Protein AF-A0A444U978-F1 (afdb_monomer)

Foldseek 3Di:
DDDDPDPDDDDPPPPPDPCVPPVVCVPVVPPPDDDDPDDPPDPDPDPPPPDDPDDPCVPPDPVVPDVPCDLVNVLVVLVVVLVVLVVCVVVVHDRDPPVNVVSVVVSVVSVVVVVVVVVVVPD

InterPro domains:
  IPR040027 Uncharacterized protein C11orf91-like [PF17669] (41-116)
  IPR040027 Uncharacterized protein C11orf91-like [PTHR36288] (7-117)

Solvent-accessible surface area (backbone atoms only — not comparable to full-atom values): 8251 Å² total; per-residue (Å²): 136,83,77,78,87,62,88,80,76,86,55,101,77,58,85,86,60,95,60,90,48,60,67,51,57,75,74,57,80,72,79,88,67,79,97,62,95,68,74,86,70,64,99,60,69,92,80,65,72,90,70,76,87,71,74,74,64,90,78,50,70,58,95,85,58,68,80,73,82,42,76,66,52,54,42,50,52,42,52,51,56,50,50,54,46,55,46,24,50,74,74,71,41,89,59,58,66,69,61,47,53,53,48,50,52,54,35,54,51,53,55,49,52,58,50,51,55,56,53,72,72,58,129

Structure (mmCIF, N/CA/C/O backbone):
data_AF-A0A444U978-F1
#
_entry.id   AF-A0A444U978-F1
#
loop_
_atom_site.group_PDB
_atom_site.id
_atom_site.type_symbol
_atom_site.label_atom_id
_atom_site.label_alt_id
_atom_site.label_comp_id
_atom_site.label_asym_id
_atom_site.label_entity_id
_atom_site.label_seq_id
_atom_site.pdbx_PDB_ins_code
_atom_site.Cartn_x
_atom_site.Cartn_y
_atom_site.Cartn_z
_atom_site.occupancy
_atom_site.B_iso_or_equiv
_atom_site.auth_seq_id
_atom_site.auth_comp_id
_atom_site.auth_asym_id
_atom_site.auth_atom_id
_atom_site.pdbx_PDB_model_num
ATOM 1 N N . MET A 1 1 ? -12.830 -59.963 -23.564 1.00 37.84 1 MET A N 1
ATOM 2 C CA . MET A 1 1 ? -13.022 -58.969 -22.486 1.00 37.84 1 MET A CA 1
ATOM 3 C C . MET A 1 1 ? -12.762 -57.597 -23.083 1.00 37.84 1 MET A C 1
ATOM 5 O O . MET A 1 1 ? -11.629 -57.147 -23.109 1.00 37.84 1 MET A O 1
ATOM 9 N N . THR A 1 2 ? -13.780 -56.990 -23.687 1.00 43.56 2 THR A N 1
ATOM 10 C CA . THR A 1 2 ? -13.671 -55.669 -24.318 1.00 43.56 2 THR A CA 1
ATOM 11 C C . THR A 1 2 ? -13.877 -54.621 -23.231 1.00 43.56 2 THR A C 1
ATOM 13 O O . THR A 1 2 ? -14.995 -54.448 -22.738 1.00 43.56 2 THR A O 1
ATOM 16 N N . SER A 1 3 ? -12.779 -54.008 -22.782 1.00 47.69 3 SER A N 1
ATOM 17 C CA . SER A 1 3 ? -12.832 -52.896 -21.835 1.00 47.69 3 SER A CA 1
ATOM 18 C C . SER A 1 3 ? -13.649 -51.777 -22.468 1.00 47.69 3 SER A C 1
ATOM 20 O O . SER A 1 3 ? -13.450 -51.443 -23.631 1.00 47.69 3 SER A O 1
ATOM 22 N N . LYS A 1 4 ? -14.635 -51.272 -2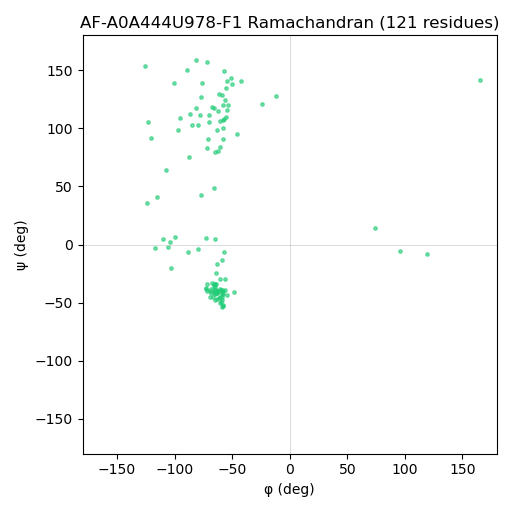1.732 1.00 48.59 4 LYS A N 1
ATOM 23 C CA . LYS A 1 4 ? -15.507 -50.194 -22.189 1.00 48.59 4 LYS A CA 1
ATOM 24 C C . LYS A 1 4 ? -14.635 -48.963 -22.431 1.00 48.59 4 LYS A C 1
ATOM 26 O O . LYS A 1 4 ? -14.104 -48.432 -21.456 1.00 48.59 4 LYS A O 1
ATOM 31 N N . ASP A 1 5 ? -14.541 -48.521 -23.683 1.00 60.28 5 ASP A N 1
ATOM 32 C CA . ASP A 1 5 ? -14.066 -47.189 -24.061 1.00 60.28 5 ASP A CA 1
ATOM 33 C C . ASP A 1 5 ? -15.002 -46.160 -23.425 1.00 60.28 5 ASP A C 1
ATOM 35 O O . ASP A 1 5 ? -16.002 -45.727 -23.999 1.00 60.28 5 ASP A O 1
ATOM 39 N N . ARG A 1 6 ? -14.741 -45.833 -22.160 1.00 55.00 6 ARG A N 1
ATOM 40 C CA . ARG A 1 6 ? -15.298 -44.626 -21.568 1.00 55.00 6 ARG A CA 1
ATOM 41 C C . ARG A 1 6 ? -14.475 -43.470 -22.119 1.00 55.00 6 ARG A C 1
ATOM 43 O O . ARG A 1 6 ? -13.254 -43.612 -22.184 1.00 55.00 6 ARG A O 1
ATOM 50 N N . PRO A 1 7 ? -15.101 -42.342 -22.482 1.00 62.06 7 PRO A N 1
ATOM 51 C CA . PRO A 1 7 ? -14.351 -41.145 -22.816 1.00 62.06 7 PRO A CA 1
ATOM 52 C C . PRO A 1 7 ? -13.496 -40.779 -21.599 1.00 62.06 7 PRO A C 1
ATOM 54 O O . PRO A 1 7 ? -14.016 -40.409 -20.546 1.00 62.06 7 PRO A O 1
ATOM 57 N N . TYR A 1 8 ? -12.190 -41.002 -21.722 1.00 70.56 8 TYR A N 1
ATOM 58 C CA . TYR A 1 8 ? -11.205 -40.627 -20.723 1.00 70.56 8 TYR A CA 1
ATOM 59 C C . TYR A 1 8 ? -11.156 -39.103 -20.693 1.00 70.56 8 TYR A C 1
ATOM 61 O O . TYR A 1 8 ? -10.894 -38.482 -21.722 1.00 70.56 8 TYR A O 1
ATOM 69 N N . PHE A 1 9 ? -11.486 -38.502 -19.552 1.00 64.44 9 PHE A N 1
ATOM 70 C CA . PHE A 1 9 ? -11.413 -37.057 -19.384 1.00 64.44 9 PHE A CA 1
ATOM 71 C C . PHE A 1 9 ? -9.987 -36.713 -18.937 1.00 64.44 9 PHE A C 1
ATOM 73 O O . PHE A 1 9 ? -9.621 -37.117 -17.831 1.00 64.44 9 PHE A O 1
ATOM 80 N N . PRO A 1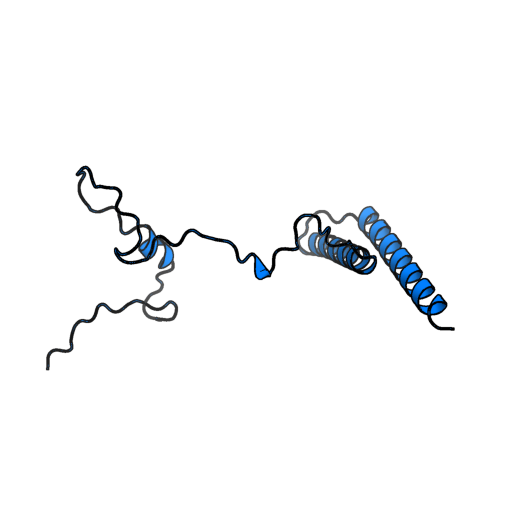 10 ? -9.174 -36.033 -19.766 1.00 62.38 10 PRO A N 1
ATOM 81 C CA . PRO A 1 10 ? -7.780 -35.763 -19.433 1.00 62.38 10 PRO A CA 1
ATOM 82 C C . PRO A 1 10 ? -7.677 -34.918 -18.161 1.00 62.38 10 PRO A C 1
ATOM 84 O O . PRO A 1 10 ? -8.339 -33.882 -18.040 1.00 62.38 10 PRO A O 1
ATOM 87 N N . SER A 1 11 ? -6.864 -35.360 -17.206 1.00 63.56 11 SER A N 1
ATOM 88 C CA . SER A 1 11 ? -6.547 -34.599 -16.000 1.00 63.56 11 SER A CA 1
ATOM 89 C C . SER A 1 11 ? -5.328 -33.704 -16.240 1.00 63.56 11 SER A C 1
ATOM 91 O O . SER A 1 11 ? -4.425 -34.051 -16.998 1.00 63.56 11 SER A O 1
ATOM 93 N N . LEU 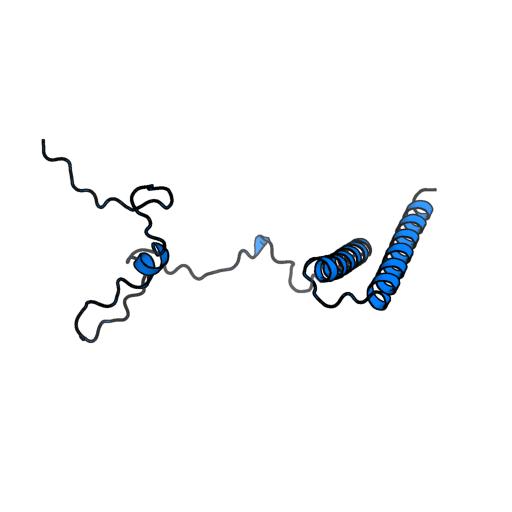A 1 12 ? -5.260 -32.563 -15.545 1.00 59.34 12 LEU A N 1
ATOM 94 C CA . LEU A 1 12 ? -4.102 -31.649 -15.569 1.00 59.34 12 LEU A CA 1
ATOM 95 C C . LEU A 1 12 ? -2.782 -32.301 -15.118 1.00 59.34 12 LEU A C 1
ATOM 97 O O . LEU A 1 12 ? -1.722 -31.707 -15.288 1.00 59.34 12 LEU A O 1
ATOM 101 N N . TYR A 1 13 ? -2.851 -33.488 -14.517 1.00 62.44 13 TYR A N 1
ATOM 102 C CA . TYR A 1 13 ? -1.708 -34.229 -13.991 1.00 62.44 13 TYR A CA 1
ATOM 103 C C . TYR A 1 13 ? -1.390 -35.482 -14.809 1.00 62.44 13 TYR A C 1
ATOM 105 O O . TYR A 1 13 ? -0.508 -36.252 -14.423 1.00 62.44 13 TYR A O 1
ATOM 113 N N . ASP A 1 14 ? -2.097 -35.704 -15.918 1.00 70.31 14 ASP A N 1
ATOM 114 C CA . ASP A 1 14 ? -1.798 -36.809 -16.815 1.00 70.31 14 ASP A CA 1
ATOM 115 C C . ASP A 1 14 ? -0.478 -36.504 -17.520 1.00 70.31 14 ASP A C 1
ATOM 117 O O . ASP A 1 14 ? -0.385 -35.641 -18.387 1.00 70.31 14 ASP A O 1
ATOM 121 N N . ASN A 1 15 ? 0.573 -37.198 -17.090 1.00 58.72 15 ASN A N 1
ATOM 122 C CA . ASN A 1 15 ? 1.965 -36.917 -17.447 1.00 58.72 15 ASN A CA 1
ATOM 123 C C . ASN A 1 15 ? 2.341 -37.283 -18.895 1.00 58.72 15 ASN A C 1
ATOM 125 O O . ASN A 1 15 ? 3.505 -37.172 -19.277 1.00 58.72 15 ASN A O 1
ATOM 129 N N . ASP A 1 16 ? 1.376 -37.701 -19.710 1.00 58.97 16 ASP A N 1
ATOM 130 C CA . ASP A 1 16 ? 1.610 -38.221 -21.052 1.00 58.97 16 ASP A CA 1
ATOM 131 C C . ASP A 1 16 ? 1.169 -37.216 -22.110 1.00 58.97 16 ASP A C 1
ATOM 133 O O . ASP A 1 16 ? 0.235 -37.448 -22.872 1.00 58.97 16 ASP A O 1
ATOM 137 N N . THR A 1 17 ? 1.834 -36.064 -22.127 1.00 56.50 17 THR A N 1
ATOM 138 C CA . THR A 1 17 ? 2.327 -35.335 -23.310 1.00 56.50 17 THR A CA 1
ATOM 139 C C . THR A 1 17 ? 2.681 -33.915 -22.883 1.00 56.50 17 THR A C 1
ATOM 141 O O . THR A 1 17 ? 1.986 -33.298 -22.086 1.00 56.50 17 THR A O 1
ATOM 144 N N . ASN A 1 18 ? 3.769 -33.378 -23.439 1.00 57.50 18 ASN A N 1
ATOM 145 C CA . ASN A 1 18 ? 4.152 -31.961 -23.373 1.00 57.50 18 ASN A CA 1
ATOM 146 C C . ASN A 1 18 ? 3.137 -31.068 -24.118 1.00 57.50 18 ASN A C 1
ATOM 148 O O . ASN A 1 18 ? 3.499 -30.268 -24.980 1.00 57.50 18 ASN A O 1
ATOM 152 N N . ASP A 1 19 ? 1.854 -31.253 -23.845 1.00 61.19 19 ASP A N 1
ATOM 153 C CA . ASP A 1 19 ? 0.747 -30.557 -24.463 1.00 61.19 19 ASP A CA 1
ATOM 154 C C . ASP A 1 19 ? 0.507 -29.279 -23.668 1.00 61.19 19 ASP A C 1
ATOM 156 O O . ASP A 1 19 ? -0.396 -29.164 -22.847 1.00 61.19 19 ASP A O 1
ATOM 160 N N . VAL A 1 20 ? 1.391 -28.309 -23.888 1.00 58.91 20 VAL A N 1
ATOM 161 C CA . VAL A 1 20 ? 1.366 -26.971 -23.272 1.00 58.91 20 VAL A CA 1
ATOM 162 C C . VAL A 1 20 ? 0.064 -26.194 -23.523 1.00 58.91 20 VAL A C 1
ATOM 164 O O . VAL A 1 20 ? -0.147 -25.156 -22.905 1.00 58.91 20 VAL A O 1
ATOM 167 N N . ASP A 1 21 ? -0.832 -26.717 -24.360 1.00 64.06 21 ASP A N 1
ATOM 168 C CA . ASP A 1 21 ? -2.053 -26.060 -24.813 1.00 64.06 21 ASP A CA 1
ATOM 169 C C . ASP A 1 21 ? -3.330 -26.873 -24.526 1.00 64.06 21 ASP A C 1
ATOM 171 O O . ASP A 1 21 ? -4.312 -26.807 -25.272 1.00 64.06 21 ASP A O 1
ATOM 175 N N . VAL A 1 22 ? -3.377 -27.589 -23.392 1.00 64.69 22 VAL A N 1
ATOM 176 C CA . VAL A 1 22 ? -4.634 -28.171 -22.860 1.00 64.69 22 VAL A CA 1
ATOM 177 C C . VAL A 1 22 ? -5.755 -27.123 -22.847 1.00 64.69 22 VAL A C 1
ATOM 179 O O . VAL A 1 22 ? -6.888 -27.400 -23.246 1.00 64.69 22 VAL A O 1
ATOM 182 N N . TRP A 1 23 ? -5.426 -25.886 -22.466 1.00 61.09 23 TRP A N 1
ATOM 183 C CA . TRP A 1 23 ? -6.367 -24.769 -22.475 1.00 61.09 23 TRP A CA 1
ATOM 184 C C . TRP A 1 23 ? -6.849 -24.418 -23.882 1.00 61.09 23 TRP A C 1
ATOM 186 O O . TRP A 1 23 ? -8.045 -24.207 -24.073 1.00 61.09 23 TRP A O 1
ATOM 196 N N . ALA A 1 24 ? -5.975 -24.421 -24.890 1.00 63.25 24 ALA A N 1
ATOM 197 C CA . ALA A 1 24 ? -6.403 -24.160 -26.259 1.00 63.25 24 ALA A CA 1
ATOM 198 C C . ALA A 1 24 ? -7.380 -25.242 -26.750 1.00 63.25 24 ALA A C 1
ATOM 200 O O . ALA A 1 24 ? -8.401 -24.939 -27.362 1.00 63.25 24 ALA A O 1
ATOM 201 N N . LYS A 1 25 ? -7.140 -26.514 -26.426 1.00 61.38 25 LYS A N 1
ATOM 202 C CA . LYS A 1 25 ? -8.021 -27.612 -26.862 1.00 61.38 25 LYS A CA 1
ATOM 203 C C . LYS A 1 25 ? -9.422 -27.539 -26.253 1.00 61.38 25 LYS A C 1
ATOM 205 O O . LYS A 1 25 ? -10.389 -27.845 -26.948 1.00 61.38 25 LYS A O 1
ATOM 210 N N . LEU A 1 26 ? -9.542 -27.097 -25.001 1.00 63.31 26 LEU A N 1
ATOM 211 C CA . LEU A 1 26 ? -10.839 -26.934 -24.333 1.00 63.31 26 LEU A CA 1
ATOM 212 C C . LEU A 1 26 ? -11.691 -25.814 -24.947 1.00 63.31 26 LEU A C 1
ATOM 214 O O . LEU A 1 26 ? -12.912 -25.942 -24.991 1.00 63.31 26 LEU A O 1
ATOM 218 N N . PHE A 1 27 ? -11.067 -24.743 -25.445 1.00 59.62 27 PHE A N 1
ATOM 219 C CA . PHE A 1 27 ? -11.790 -23.565 -25.939 1.00 59.62 27 PHE A CA 1
ATOM 220 C C . PHE A 1 27 ? -11.875 -23.459 -27.472 1.00 59.62 27 PHE A C 1
ATOM 222 O O . PHE A 1 27 ? -12.762 -22.774 -27.972 1.00 59.62 27 PHE A O 1
ATOM 229 N N . PHE A 1 28 ? -11.007 -24.137 -28.234 1.00 52.47 28 PHE A N 1
ATOM 230 C CA . PHE A 1 28 ? -10.943 -24.008 -29.702 1.00 52.47 28 PHE A CA 1
ATOM 231 C C . PHE A 1 28 ? -11.523 -25.194 -30.492 1.00 52.47 28 PHE A C 1
ATOM 233 O O . PHE A 1 28 ? -11.598 -25.126 -31.721 1.00 52.47 28 PHE A O 1
ATOM 240 N N . CYS A 1 29 ? -12.002 -26.260 -29.839 1.00 47.56 29 CYS A N 1
ATOM 241 C CA . CYS A 1 29 ? -12.624 -27.415 -30.509 1.00 47.56 29 CYS A CA 1
ATOM 242 C C . CYS A 1 29 ? -14.072 -27.141 -30.985 1.00 47.56 29 CYS A C 1
ATOM 244 O O . CYS A 1 29 ? -14.970 -27.965 -30.822 1.00 47.56 29 CYS A O 1
ATOM 246 N N . GLN A 1 30 ? -14.316 -25.962 -31.562 1.00 51.50 30 GLN A N 1
ATOM 247 C CA . GLN A 1 30 ? -15.615 -25.556 -32.113 1.00 51.50 30 GLN A CA 1
ATOM 248 C C . GLN A 1 30 ? -15.568 -25.304 -33.633 1.00 51.50 30 GLN A C 1
ATOM 250 O O . GLN A 1 30 ? -16.599 -25.059 -34.251 1.00 51.50 30 GLN A O 1
ATOM 255 N N . SER A 1 31 ? -14.392 -25.405 -34.264 1.00 44.28 31 SER A N 1
ATOM 256 C CA . SER A 1 31 ? -14.170 -24.854 -35.612 1.00 44.28 31 SER A CA 1
ATOM 257 C C . SER A 1 31 ? -14.242 -25.843 -36.784 1.00 44.28 31 SER A C 1
ATOM 259 O O . SER A 1 31 ? -13.963 -25.439 -37.910 1.00 44.28 31 SER A O 1
ATOM 261 N N . SER A 1 32 ? -14.625 -27.111 -36.596 1.00 48.16 32 SER A N 1
ATOM 262 C CA . SER A 1 32 ? -14.744 -28.066 -37.717 1.00 48.16 32 SER A CA 1
ATOM 263 C C . SER A 1 32 ? -16.167 -28.562 -37.972 1.00 48.16 32 SER A C 1
ATOM 265 O O . SER A 1 32 ? -16.370 -29.737 -38.274 1.00 48.16 32 SER A O 1
ATOM 267 N N . TYR A 1 33 ? -17.154 -27.669 -37.892 1.00 44.88 33 TYR A N 1
ATOM 268 C CA . TYR A 1 33 ? -18.492 -27.928 -38.423 1.00 44.88 33 TYR A CA 1
ATOM 269 C C . TYR A 1 33 ? -18.844 -26.840 -39.434 1.00 44.88 33 TYR A C 1
ATOM 271 O O . TYR A 1 33 ? -19.091 -25.687 -39.095 1.00 44.88 33 TYR A O 1
ATOM 279 N N . THR A 1 34 ? -18.781 -27.250 -40.697 1.00 41.09 34 THR A N 1
ATOM 280 C CA . THR A 1 34 ? -19.440 -26.697 -41.878 1.00 41.09 34 THR A CA 1
ATOM 281 C C . THR A 1 34 ? -20.525 -25.666 -41.578 1.00 41.09 34 THR A C 1
ATOM 283 O O . THR A 1 34 ? -21.477 -25.948 -40.854 1.00 41.09 34 THR A O 1
ATOM 286 N N . SER A 1 35 ? -20.404 -24.505 -42.222 1.00 48.53 35 SER A N 1
ATOM 287 C CA . SER A 1 35 ? -21.378 -23.417 -42.263 1.00 48.53 35 SER A CA 1
ATOM 288 C C . SER A 1 35 ? -22.805 -23.920 -42.522 1.00 48.53 35 SER A C 1
ATOM 290 O O . SER A 1 35 ? -23.234 -24.095 -43.660 1.00 48.53 35 SER A O 1
ATOM 292 N N . GLN A 1 36 ? -23.552 -24.130 -41.447 1.00 49.50 36 GLN A N 1
ATOM 293 C CA . GLN A 1 36 ? -25.009 -24.163 -41.415 1.00 49.50 36 GLN A CA 1
ATOM 294 C C . GLN A 1 36 ? -25.455 -23.156 -40.347 1.00 49.50 36 GLN A C 1
ATOM 296 O O . GLN A 1 36 ? -24.661 -22.853 -39.453 1.00 49.50 36 GLN A O 1
ATOM 301 N N . PRO A 1 37 ? -26.666 -22.574 -40.440 1.00 45.75 37 PRO A N 1
ATOM 302 C CA . PRO A 1 37 ? -27.126 -21.571 -39.490 1.00 45.75 37 PRO A CA 1
ATOM 303 C C . PRO A 1 37 ? -27.430 -22.276 -38.167 1.00 45.75 37 PRO A C 1
ATOM 305 O O . PRO A 1 37 ? -28.552 -22.702 -37.900 1.00 45.75 37 PRO A O 1
ATOM 308 N N . LEU A 1 38 ? -26.383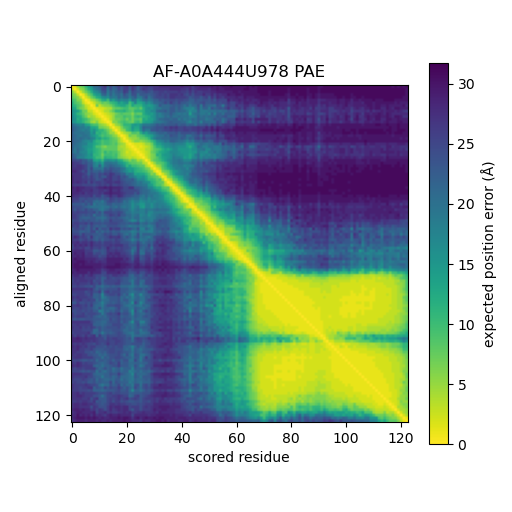 -22.480 -37.374 1.00 43.09 38 LEU A N 1
ATOM 309 C CA . LEU A 1 38 ? -26.461 -23.115 -36.079 1.00 43.09 38 LEU A CA 1
ATOM 310 C C . LEU A 1 38 ? -27.007 -22.079 -35.109 1.00 43.09 38 LEU A C 1
ATOM 312 O O . LEU A 1 38 ? -26.367 -21.073 -34.804 1.00 43.09 38 LEU A O 1
ATOM 316 N N . ILE A 1 39 ? -28.234 -22.351 -34.669 1.00 48.50 39 ILE A N 1
ATOM 317 C CA . ILE A 1 39 ? -28.743 -22.015 -33.344 1.00 48.50 39 ILE A CA 1
ATOM 318 C C . ILE A 1 39 ? -27.545 -21.889 -32.405 1.00 48.50 39 ILE A C 1
ATOM 320 O O . ILE A 1 39 ? -26.764 -22.833 -32.279 1.00 48.50 39 ILE A O 1
ATOM 324 N N . VAL A 1 40 ? -27.387 -20.707 -31.810 1.00 49.50 40 VAL A N 1
ATOM 325 C CA . VAL A 1 40 ? -26.410 -20.440 -30.756 1.00 49.50 40 VAL A CA 1
ATOM 326 C C . VAL A 1 40 ? -26.830 -21.298 -29.568 1.00 49.50 40 VAL A C 1
ATOM 328 O O . VAL A 1 40 ? -27.562 -20.861 -28.690 1.00 49.50 40 VAL A O 1
ATOM 331 N N . SER A 1 41 ? -26.492 -22.580 -29.613 1.00 52.59 41 SER A N 1
ATOM 332 C CA . SER A 1 41 ? -26.596 -23.459 -28.468 1.00 52.59 41 SER A CA 1
ATOM 333 C C . SER A 1 41 ? -25.515 -22.992 -27.516 1.00 52.59 41 SER A C 1
ATOM 335 O O . SER A 1 41 ? -24.327 -23.078 -27.841 1.00 52.59 41 SER A O 1
ATOM 337 N N . ASP A 1 42 ? -25.959 -22.427 -26.395 1.00 56.84 42 ASP A N 1
ATOM 338 C CA . ASP A 1 42 ? -25.104 -22.034 -25.289 1.00 56.84 42 ASP A CA 1
ATOM 339 C C . ASP A 1 42 ? -24.057 -23.127 -25.026 1.00 56.84 42 ASP A C 1
ATOM 341 O O . ASP A 1 42 ? -24.378 -24.317 -25.101 1.00 56.84 42 ASP A O 1
ATOM 345 N N . PRO A 1 43 ? -22.803 -22.765 -24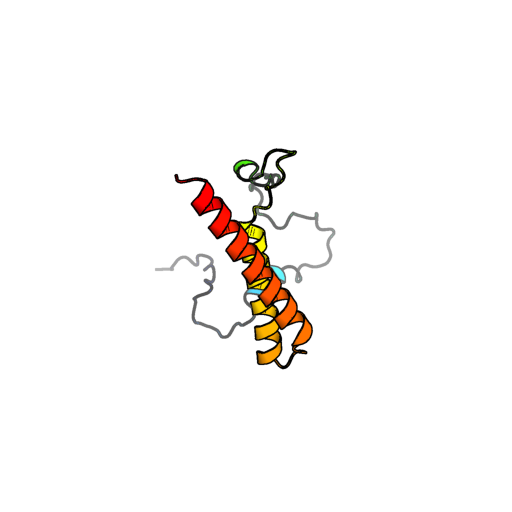.707 1.00 61.34 43 PRO A N 1
ATOM 346 C CA . PRO A 1 43 ? -21.699 -23.716 -24.529 1.00 61.34 43 PRO A CA 1
ATOM 347 C C . PRO A 1 43 ? -21.887 -24.679 -23.338 1.00 61.34 43 PRO A C 1
ATOM 349 O O . PRO A 1 43 ? -20.996 -25.462 -23.015 1.00 61.34 43 PRO A O 1
ATOM 352 N N . TRP A 1 44 ? -23.039 -24.623 -22.675 1.00 60.50 44 TRP A N 1
ATOM 353 C CA . TRP A 1 44 ? -23.386 -25.376 -21.488 1.00 60.50 44 TRP A CA 1
ATOM 354 C C . TRP A 1 44 ? -24.262 -26.584 -21.849 1.00 60.50 44 TRP A C 1
ATOM 356 O O . TRP A 1 44 ? -25.171 -26.463 -22.671 1.00 60.50 44 TRP A O 1
ATOM 366 N N . PRO A 1 45 ? -24.036 -27.763 -21.243 1.00 61.56 45 PRO A N 1
ATOM 367 C CA . PRO A 1 45 ? -24.903 -28.914 -21.452 1.00 61.56 45 PRO A CA 1
ATOM 368 C C . PRO A 1 45 ? -26.362 -28.576 -21.120 1.00 61.56 45 PRO A C 1
ATOM 370 O O . PRO A 1 45 ? -26.664 -27.993 -20.076 1.00 61.56 45 PRO A O 1
ATOM 373 N N . LEU A 1 46 ? -27.269 -28.993 -22.007 1.00 56.84 46 LEU A N 1
ATOM 374 C CA . LEU A 1 46 ? -28.713 -28.903 -21.803 1.00 56.84 46 LEU A CA 1
ATOM 375 C C . LEU A 1 46 ? -29.074 -29.597 -20.480 1.00 56.84 46 LEU A C 1
ATOM 377 O O . LEU A 1 46 ? -28.872 -30.802 -20.334 1.00 56.84 46 LEU A O 1
ATOM 381 N N . GLY A 1 47 ? -29.578 -28.833 -19.510 1.00 64.19 47 GLY A N 1
ATOM 382 C CA . GLY A 1 47 ? -29.928 -29.334 -18.176 1.00 64.19 47 GLY A CA 1
ATOM 383 C C . GLY A 1 47 ? -29.161 -28.685 -17.025 1.00 64.19 47 GLY A C 1
ATOM 384 O O . GLY A 1 47 ? -29.544 -28.885 -15.871 1.00 64.19 47 GLY A O 1
ATOM 385 N N . LEU A 1 48 ? -28.143 -27.862 -17.299 1.00 63.75 48 LEU A N 1
ATOM 386 C CA . LEU A 1 48 ? -27.754 -26.846 -16.324 1.00 63.75 48 LEU A CA 1
ATOM 387 C C . LEU A 1 48 ? -28.914 -25.860 -16.223 1.00 63.75 48 LEU A C 1
ATOM 389 O O . LEU A 1 48 ? -29.305 -25.251 -17.218 1.00 63.75 48 LEU A O 1
ATOM 393 N N . ALA A 1 49 ? -29.509 -25.760 -15.032 1.00 61.59 49 ALA A N 1
ATOM 394 C CA . ALA A 1 49 ? -30.463 -24.700 -14.756 1.00 61.59 49 ALA A CA 1
ATOM 395 C C . ALA A 1 49 ? -29.816 -23.375 -15.172 1.00 61.59 49 ALA A C 1
ATOM 397 O O . ALA A 1 49 ? -28.626 -23.173 -14.923 1.00 61.59 49 ALA A O 1
ATOM 398 N N . GLU A 1 50 ? -30.582 -22.499 -15.819 1.00 68.25 50 GLU A N 1
ATOM 399 C CA . GLU A 1 50 ? -30.182 -21.120 -16.077 1.00 68.25 50 GLU A CA 1
ATOM 400 C C . GLU A 1 50 ? -30.005 -20.428 -14.717 1.00 68.25 50 GLU A C 1
ATOM 402 O O . GLU A 1 50 ? -30.910 -19.798 -14.169 1.00 68.25 50 GLU A O 1
ATOM 407 N N . LEU A 1 51 ? -28.854 -20.655 -14.090 1.00 66.31 51 LEU A N 1
ATOM 408 C CA . LEU A 1 51 ? -28.509 -20.070 -12.814 1.00 66.31 51 LEU A CA 1
ATOM 409 C C . LEU A 1 51 ? -28.062 -18.655 -13.124 1.00 66.31 51 LEU A C 1
ATOM 411 O O . LEU A 1 51 ? -26.951 -18.422 -13.599 1.00 66.31 51 LEU A O 1
ATOM 415 N N . ARG A 1 52 ? -28.948 -17.698 -12.853 1.00 65.44 52 ARG A N 1
ATOM 416 C CA . ARG A 1 52 ? -28.537 -16.301 -12.791 1.00 65.44 52 ARG A CA 1
ATOM 417 C C . ARG A 1 52 ? -27.424 -16.202 -11.760 1.00 65.44 52 ARG A C 1
ATOM 419 O O . ARG A 1 52 ? -27.596 -16.631 -10.619 1.00 65.44 52 ARG A O 1
ATOM 426 N N . TYR A 1 53 ? -26.282 -15.673 -12.185 1.00 71.56 53 TYR A N 1
ATOM 427 C CA . TYR A 1 53 ? -25.199 -15.354 -11.274 1.00 71.56 53 TYR A CA 1
ATOM 428 C C . TYR A 1 53 ? -25.691 -14.270 -10.315 1.00 71.56 53 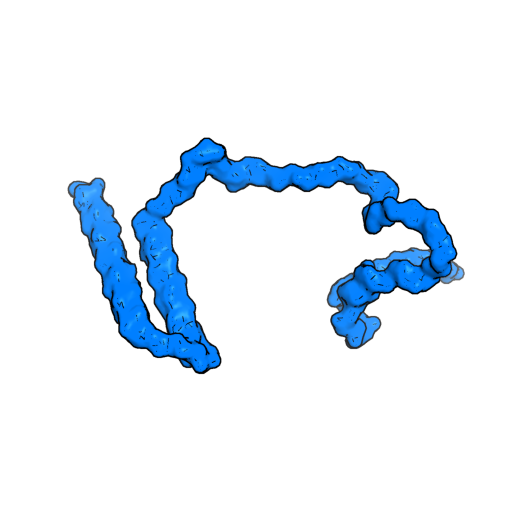TYR A C 1
ATOM 430 O O . TYR A 1 53 ? -25.726 -13.092 -10.661 1.00 71.56 53 TYR A O 1
ATOM 438 N N . GLU A 1 54 ? -26.107 -14.690 -9.127 1.00 72.12 54 GLU A N 1
ATOM 439 C CA . GLU A 1 54 ? -26.307 -13.817 -7.980 1.00 72.12 54 GLU A CA 1
ATOM 440 C C . GLU A 1 54 ? -25.017 -13.876 -7.158 1.00 72.12 54 GLU A C 1
ATOM 442 O O . GLU A 1 54 ? -24.720 -14.919 -6.562 1.00 72.12 54 GLU A O 1
ATOM 447 N N . PRO A 1 55 ? -24.206 -12.801 -7.146 1.00 73.94 55 PRO A N 1
ATOM 448 C CA . PRO A 1 55 ? -23.057 -12.714 -6.257 1.00 73.94 55 PRO A CA 1
ATOM 449 C C . PRO A 1 55 ? -23.488 -13.028 -4.823 1.00 73.94 55 PRO A C 1
ATOM 451 O O . PRO A 1 55 ? -24.576 -12.635 -4.408 1.00 73.94 55 PRO A O 1
ATOM 454 N N . LEU A 1 56 ? -22.639 -13.714 -4.054 1.00 70.69 56 LEU A N 1
ATOM 455 C CA . LEU A 1 56 ? -22.891 -14.034 -2.647 1.00 70.69 56 LEU A CA 1
ATOM 456 C C . LEU A 1 56 ? -23.120 -12.749 -1.832 1.00 70.69 56 LEU A C 1
ATOM 458 O O . LEU A 1 56 ? -22.188 -12.180 -1.267 1.00 70.69 56 LEU A O 1
ATOM 462 N N . GLN A 1 57 ? -24.384 -12.330 -1.729 1.00 66.56 57 GLN A N 1
ATOM 463 C CA . GLN A 1 57 ? -24.803 -11.133 -0.995 1.00 66.56 57 GLN A CA 1
ATOM 464 C C . GLN A 1 57 ? -24.502 -11.248 0.507 1.00 66.56 57 GLN A C 1
ATOM 466 O O . GLN A 1 57 ? -24.458 -10.245 1.209 1.00 66.56 57 GLN A O 1
ATOM 471 N N . PHE A 1 58 ? -24.245 -12.467 0.997 1.00 64.25 58 PHE A N 1
ATOM 472 C CA . PHE A 1 58 ? -23.913 -12.750 2.392 1.00 64.25 58 PHE A CA 1
ATOM 473 C C . PHE A 1 58 ? -22.634 -12.046 2.877 1.00 64.25 58 PHE A C 1
ATOM 475 O O . PHE A 1 58 ? -22.531 -11.723 4.056 1.00 64.25 58 PHE A O 1
ATOM 482 N N . PHE A 1 59 ? -21.671 -11.792 1.983 1.00 68.88 59 PHE A N 1
ATOM 483 C CA . PHE A 1 59 ? -20.415 -11.108 2.327 1.00 68.88 59 PHE A CA 1
ATOM 484 C C . PHE A 1 59 ? -20.377 -9.648 1.869 1.00 68.88 59 PHE A C 1
ATOM 486 O O . PHE A 1 59 ? -19.364 -8.972 2.055 1.00 68.88 59 PHE A O 1
ATOM 493 N N . CYS A 1 60 ? -21.455 -9.145 1.266 1.00 66.50 60 CYS A N 1
ATOM 494 C CA . CYS A 1 60 ? -21.539 -7.742 0.899 1.00 66.50 60 CYS A CA 1
ATOM 495 C C . CYS A 1 60 ? -21.834 -6.914 2.159 1.00 66.50 60 CYS A C 1
ATOM 497 O O . CYS A 1 60 ? -22.817 -7.194 2.851 1.00 66.50 60 CYS A O 1
ATOM 499 N N . PRO A 1 61 ? -21.033 -5.877 2.462 1.00 68.56 61 PRO A N 1
ATOM 500 C CA . PRO A 1 61 ? -21.424 -4.889 3.455 1.00 68.56 61 PRO A CA 1
ATOM 501 C C . PRO A 1 61 ? -22.801 -4.318 3.076 1.00 68.56 61 PRO A C 1
ATOM 503 O O . PRO A 1 61 ? -23.061 -4.117 1.883 1.00 68.56 61 PRO A O 1
ATOM 506 N N . PRO A 1 62 ? -23.698 -4.062 4.043 1.00 75.94 62 PRO A N 1
ATOM 507 C CA . PRO A 1 62 ? -25.006 -3.505 3.732 1.00 75.94 62 PRO A CA 1
ATOM 508 C C . PRO A 1 62 ? -24.858 -2.170 2.982 1.00 75.94 62 PRO A C 1
ATOM 510 O O . PRO A 1 62 ? -23.885 -1.449 3.208 1.00 75.94 62 PRO A O 1
ATOM 513 N N . PRO A 1 63 ? -25.797 -1.801 2.093 1.00 70.00 63 PRO A N 1
ATOM 514 C CA . PRO A 1 63 ? -25.747 -0.521 1.393 1.00 70.00 63 PRO A CA 1
ATOM 515 C C . PRO A 1 63 ? -25.611 0.639 2.390 1.00 70.00 63 PRO A C 1
ATOM 517 O O . PRO A 1 63 ? -26.452 0.805 3.270 1.00 70.00 63 PRO A O 1
ATOM 520 N N . GLY A 1 64 ? -24.531 1.417 2.283 1.00 64.00 64 GLY A N 1
ATOM 521 C CA . GLY A 1 64 ? -24.204 2.491 3.233 1.00 64.00 64 GLY A CA 1
ATOM 522 C C . GLY A 1 64 ? -23.226 2.103 4.348 1.00 64.00 64 GLY A C 1
ATOM 523 O O . GLY A 1 64 ? -22.762 2.983 5.071 1.00 64.00 64 GLY A O 1
ATOM 524 N N . ALA A 1 65 ? -22.835 0.831 4.455 1.00 61.31 65 ALA A N 1
ATOM 525 C CA . ALA A 1 65 ? -21.645 0.442 5.196 1.00 61.31 65 ALA A CA 1
ATOM 526 C C . ALA A 1 65 ? -20.412 0.890 4.409 1.00 61.31 65 ALA A C 1
ATOM 528 O O . ALA A 1 65 ? -19.884 0.178 3.556 1.00 61.31 65 ALA A O 1
ATOM 529 N N . SER A 1 66 ? -19.949 2.102 4.703 1.00 59.84 66 SER A N 1
ATOM 530 C CA . SER A 1 66 ? -18.537 2.408 4.526 1.00 59.84 66 SER A CA 1
ATOM 531 C C . SER A 1 66 ? -17.782 1.396 5.380 1.00 59.84 66 SER A C 1
ATOM 533 O O . SER A 1 66 ? -18.027 1.323 6.587 1.00 59.84 66 SER A O 1
ATOM 535 N N . VAL A 1 67 ? -16.913 0.580 4.776 1.00 63.00 67 VAL A N 1
ATOM 536 C CA . VAL A 1 67 ? -15.860 -0.080 5.551 1.00 63.00 67 VAL A CA 1
ATOM 537 C C . VAL A 1 67 ? -15.098 1.078 6.169 1.00 63.00 67 VAL A C 1
ATOM 539 O O . VAL A 1 67 ? -14.406 1.805 5.459 1.00 63.00 67 VAL A O 1
ATOM 542 N N . ALA A 1 68 ? -15.377 1.353 7.443 1.00 69.69 68 ALA A N 1
ATOM 543 C CA . ALA A 1 68 ? -14.784 2.476 8.134 1.00 69.69 68 ALA A CA 1
ATOM 544 C C . ALA A 1 68 ? -13.284 2.224 8.105 1.00 69.69 68 ALA A C 1
ATOM 546 O O . ALA A 1 68 ? -12.807 1.305 8.766 1.00 69.69 68 ALA A O 1
ATOM 547 N N . TRP A 1 69 ? -12.583 2.985 7.265 1.00 78.19 69 TRP A N 1
ATOM 548 C CA . TRP A 1 69 ? -11.136 2.955 7.196 1.00 78.19 69 TRP A CA 1
ATOM 549 C C . TRP A 1 69 ? -10.624 3.235 8.598 1.00 78.19 69 TRP A C 1
ATOM 551 O O . TRP A 1 69 ? -10.827 4.327 9.132 1.00 78.19 69 TRP A O 1
ATOM 561 N N . SER A 1 70 ? -10.055 2.213 9.224 1.00 87.44 70 SER A N 1
ATOM 562 C CA . SER A 1 70 ? -9.494 2.356 10.553 1.00 87.44 70 SER A CA 1
ATOM 563 C C . SER A 1 70 ? -8.102 2.973 10.454 1.00 87.44 70 SER A C 1
ATOM 565 O O . SER A 1 70 ? -7.415 2.866 9.437 1.00 87.44 70 SER A O 1
ATOM 567 N N . GLU A 1 71 ? -7.638 3.571 11.547 1.00 88.44 71 GLU A N 1
ATOM 568 C CA . GLU A 1 71 ? -6.251 4.038 11.653 1.00 88.44 71 GLU A CA 1
ATOM 569 C C . GLU A 1 71 ? -5.242 2.904 11.411 1.00 88.44 71 GLU A C 1
ATOM 571 O O . GLU A 1 71 ? -4.145 3.130 10.899 1.00 88.44 71 GLU A O 1
ATOM 576 N N . LEU A 1 72 ? -5.617 1.664 11.743 1.00 90.88 72 LEU A N 1
ATOM 577 C CA . LEU A 1 72 ? -4.796 0.492 11.467 1.00 90.88 72 LEU A CA 1
ATOM 578 C C . LEU A 1 72 ? -4.727 0.195 9.965 1.00 90.88 72 LEU A C 1
ATOM 580 O O . LEU A 1 72 ? -3.644 -0.119 9.471 1.00 90.88 72 LEU A O 1
ATOM 584 N N . ASP A 1 73 ? -5.838 0.348 9.241 1.00 92.81 73 ASP A N 1
ATOM 585 C CA . ASP A 1 73 ? -5.878 0.170 7.786 1.00 92.81 73 ASP A CA 1
ATOM 586 C C . ASP A 1 73 ? -5.004 1.212 7.080 1.00 92.81 73 ASP A C 1
ATOM 588 O O . ASP A 1 73 ? -4.264 0.869 6.157 1.00 92.81 73 ASP A O 1
ATOM 592 N N . GLU A 1 74 ? -4.997 2.461 7.559 1.00 93.81 74 GLU A N 1
ATOM 593 C CA . GLU A 1 74 ? -4.088 3.502 7.057 1.00 93.81 74 GLU A CA 1
ATOM 594 C C . GLU A 1 74 ? -2.612 3.119 7.267 1.00 93.81 74 GLU A C 1
ATOM 596 O O . GLU A 1 74 ? -1.795 3.236 6.350 1.00 93.81 74 GLU A O 1
ATOM 601 N N . ILE A 1 75 ? -2.252 2.617 8.454 1.00 96.31 75 ILE A N 1
ATOM 602 C CA . ILE A 1 75 ? -0.884 2.157 8.748 1.00 96.31 75 ILE A CA 1
ATOM 603 C C . ILE A 1 75 ? -0.499 0.969 7.852 1.00 96.31 75 ILE A C 1
ATOM 605 O O . ILE A 1 75 ? 0.633 0.909 7.356 1.00 96.31 75 ILE A O 1
ATOM 609 N N . CYS A 1 76 ? -1.420 0.027 7.637 1.00 96.75 76 CYS A N 1
ATOM 610 C CA . CYS A 1 76 ? -1.226 -1.125 6.760 1.00 96.75 76 CYS A CA 1
ATOM 611 C C . CYS A 1 76 ? -1.014 -0.702 5.301 1.00 96.75 76 CYS A C 1
ATOM 613 O O . CYS A 1 76 ? -0.044 -1.146 4.683 1.00 96.75 76 CYS A O 1
ATOM 615 N N . GLU A 1 77 ? -1.842 0.198 4.773 1.00 97.25 77 GLU A N 1
ATOM 616 C CA . GLU A 1 77 ? -1.691 0.747 3.420 1.00 97.25 77 GLU A CA 1
ATOM 617 C C . GLU A 1 77 ? -0.329 1.438 3.254 1.00 97.25 77 GLU A C 1
ATOM 619 O O . GLU A 1 77 ? 0.400 1.173 2.296 1.00 97.25 77 GLU A O 1
ATOM 624 N N . LEU A 1 78 ? 0.095 2.257 4.224 1.00 97.88 78 LEU A N 1
ATOM 625 C CA . LEU A 1 78 ? 1.416 2.897 4.184 1.00 97.88 78 LEU A CA 1
ATOM 626 C C . LEU A 1 78 ? 2.564 1.876 4.172 1.00 97.88 78 LEU A C 1
ATOM 628 O O . LEU A 1 78 ? 3.562 2.069 3.470 1.00 97.88 78 LEU A O 1
ATOM 632 N N . ALA A 1 79 ? 2.435 0.776 4.918 1.00 97.88 79 ALA A N 1
ATOM 633 C CA . ALA A 1 79 ? 3.413 -0.307 4.896 1.00 97.88 79 ALA A CA 1
ATOM 634 C C . ALA A 1 79 ? 3.476 -1.000 3.524 1.00 97.88 79 ALA A C 1
ATOM 636 O O . ALA A 1 79 ? 4.577 -1.280 3.042 1.00 97.88 79 ALA A O 1
ATOM 637 N N . ILE A 1 80 ? 2.326 -1.213 2.877 1.00 98.38 80 ILE A N 1
ATOM 638 C CA . ILE A 1 80 ? 2.246 -1.759 1.515 1.00 98.38 80 ILE A CA 1
ATOM 639 C C . ILE A 1 80 ? 2.971 -0.827 0.537 1.00 98.38 80 ILE A C 1
ATOM 641 O O . ILE A 1 80 ? 3.877 -1.273 -0.166 1.00 98.38 80 ILE A O 1
ATOM 645 N N . ARG A 1 81 ? 2.684 0.481 0.560 1.00 97.88 81 ARG A N 1
ATOM 646 C CA . ARG A 1 81 ? 3.342 1.462 -0.327 1.00 97.88 81 ARG A CA 1
ATOM 647 C C . ARG A 1 81 ? 4.856 1.509 -0.168 1.00 97.88 81 ARG A C 1
ATOM 649 O O . ARG A 1 81 ? 5.580 1.647 -1.153 1.00 97.88 81 ARG A O 1
ATOM 656 N N . LEU A 1 82 ? 5.358 1.392 1.061 1.00 98.31 82 LEU A N 1
ATOM 657 C CA . LEU A 1 82 ? 6.801 1.315 1.301 1.00 98.31 82 LEU A CA 1
ATOM 658 C C . LEU A 1 82 ? 7.406 0.061 0.662 1.00 98.31 82 LEU A C 1
ATOM 660 O O . LEU A 1 82 ? 8.459 0.153 0.029 1.00 98.31 82 LEU A O 1
ATOM 664 N N . LYS A 1 83 ? 6.726 -1.087 0.771 1.00 98.31 83 LYS A N 1
ATOM 665 C CA . LYS A 1 83 ? 7.157 -2.337 0.134 1.00 98.31 83 LYS A CA 1
ATOM 666 C C . LYS A 1 83 ? 7.120 -2.273 -1.384 1.00 98.31 83 LYS A C 1
ATOM 668 O O . LYS A 1 83 ? 8.065 -2.738 -2.011 1.00 98.31 83 LYS A O 1
ATOM 673 N N . GLU A 1 84 ? 6.113 -1.645 -1.976 1.00 97.19 84 GLU A N 1
ATOM 674 C CA . GLU A 1 84 ? 6.068 -1.413 -3.424 1.00 97.19 84 GLU A CA 1
ATOM 675 C C . GLU A 1 84 ? 7.287 -0.613 -3.907 1.00 97.19 84 GLU A C 1
ATOM 677 O O . GLU A 1 84 ? 7.911 -0.967 -4.906 1.00 97.19 84 GLU A O 1
ATOM 682 N N . ILE A 1 85 ? 7.687 0.428 -3.171 1.00 97.06 85 ILE A N 1
ATOM 683 C CA . ILE A 1 85 ? 8.865 1.234 -3.523 1.00 97.06 85 ILE A CA 1
ATOM 684 C C . ILE A 1 85 ? 10.167 0.431 -3.350 1.00 97.06 85 ILE A C 1
ATOM 686 O O . ILE A 1 85 ? 11.053 0.501 -4.204 1.00 97.06 85 ILE A O 1
ATOM 690 N N . GLU A 1 86 ? 10.298 -0.359 -2.281 1.00 96.69 86 GLU A N 1
ATOM 691 C CA . GLU A 1 86 ? 11.434 -1.280 -2.106 1.00 96.69 86 GLU A CA 1
ATOM 692 C C . GLU A 1 86 ? 11.513 -2.312 -3.242 1.00 96.69 86 GLU A C 1
ATOM 694 O O . GLU A 1 86 ? 12.604 -2.606 -3.733 1.00 96.69 86 GLU A O 1
ATOM 699 N N . LEU A 1 87 ? 10.368 -2.822 -3.701 1.00 97.62 87 LEU A N 1
ATOM 700 C CA . LEU A 1 87 ? 10.289 -3.744 -4.832 1.00 97.62 87 LEU A CA 1
ATOM 701 C C . LEU A 1 87 ? 10.723 -3.080 -6.140 1.00 97.62 87 LEU A C 1
ATOM 703 O O . LEU A 1 87 ? 11.485 -3.691 -6.887 1.00 97.62 87 LEU A O 1
ATOM 707 N N . LEU A 1 88 ? 10.325 -1.827 -6.395 1.00 96.50 88 LEU A N 1
ATOM 708 C CA . LEU A 1 88 ? 10.799 -1.082 -7.569 1.00 96.50 88 LEU A CA 1
ATOM 709 C C . LEU A 1 88 ? 12.330 -1.039 -7.607 1.00 96.50 88 LEU A C 1
ATOM 711 O O . LEU A 1 88 ? 12.916 -1.333 -8.645 1.00 96.50 88 LEU A O 1
ATOM 715 N N . LYS A 1 89 ? 12.983 -0.798 -6.464 1.00 95.12 89 LYS A N 1
ATOM 716 C CA . LYS A 1 89 ? 14.451 -0.832 -6.367 1.00 95.12 89 LYS A CA 1
ATOM 717 C C . LYS A 1 89 ? 15.044 -2.186 -6.770 1.00 95.12 89 LYS A C 1
ATOM 719 O O . LYS A 1 89 ? 16.083 -2.212 -7.423 1.00 95.12 89 LYS A O 1
ATOM 724 N N . LEU A 1 90 ? 14.418 -3.296 -6.372 1.00 96.38 90 LEU A N 1
ATOM 725 C CA . LEU A 1 90 ? 14.900 -4.652 -6.670 1.00 96.38 90 LEU A CA 1
ATOM 726 C C . LEU A 1 90 ? 14.706 -5.039 -8.138 1.00 96.38 90 LEU A C 1
ATOM 728 O O . LEU A 1 90 ? 15.571 -5.684 -8.721 1.00 96.38 90 LEU A O 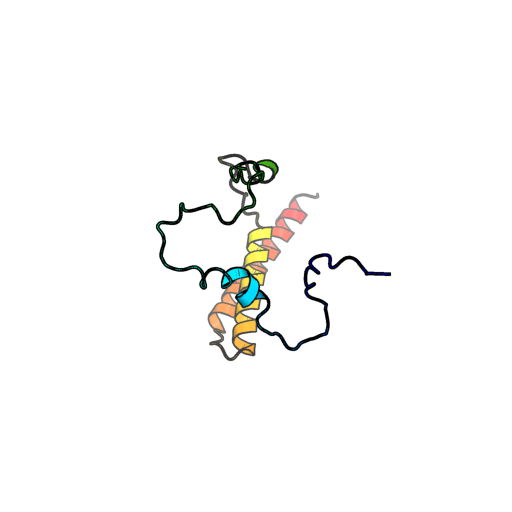1
ATOM 732 N N . VAL A 1 91 ? 13.590 -4.624 -8.737 1.00 96.12 91 VAL A N 1
ATOM 733 C CA . VAL A 1 91 ? 13.251 -4.915 -10.141 1.00 96.12 91 VAL A CA 1
ATOM 734 C C . VAL A 1 91 ? 13.998 -3.981 -11.112 1.00 96.12 91 VAL A C 1
ATOM 736 O O . VAL A 1 91 ? 13.911 -4.137 -12.325 1.00 96.12 91 VAL A O 1
ATOM 739 N N . GLY A 1 92 ? 14.760 -3.008 -10.599 1.00 90.06 92 GLY A N 1
ATOM 740 C CA . GLY A 1 92 ? 15.403 -1.975 -11.415 1.00 90.06 92 GLY A CA 1
ATOM 741 C C . GLY A 1 92 ? 14.420 -0.923 -11.942 1.00 90.06 92 GLY A C 1
ATOM 742 O O . GLY A 1 92 ? 14.761 -0.147 -12.832 1.00 90.06 92 GLY A O 1
ATOM 743 N N . GLY A 1 93 ? 13.204 -0.883 -11.391 1.00 85.50 93 GLY A N 1
ATOM 744 C CA . GLY A 1 93 ? 12.263 0.216 -11.564 1.00 85.50 93 GLY A CA 1
ATOM 745 C C . GLY A 1 93 ? 12.714 1.455 -10.785 1.00 85.50 93 GLY A C 1
ATOM 746 O O . GLY A 1 93 ? 13.477 1.371 -9.823 1.00 85.50 93 GLY A O 1
ATOM 747 N N . GLY A 1 94 ? 12.252 2.635 -11.202 1.00 88.75 94 GLY A N 1
ATOM 748 C CA . GLY A 1 94 ? 12.640 3.904 -10.583 1.00 88.75 94 GLY A CA 1
ATOM 749 C C . GLY A 1 94 ? 12.337 3.939 -9.081 1.00 88.75 94 GLY A C 1
ATOM 750 O O . GLY A 1 94 ? 11.181 4.044 -8.678 1.00 88.75 94 GLY A O 1
ATOM 751 N N . PHE A 1 95 ? 13.380 3.867 -8.252 1.00 94.50 95 PHE A N 1
ATOM 752 C CA . PHE A 1 95 ? 13.278 4.035 -6.806 1.00 94.50 95 PHE A CA 1
ATOM 753 C C . PHE A 1 95 ? 13.253 5.523 -6.449 1.00 94.50 95 PHE A C 1
ATOM 755 O O . PHE A 1 95 ? 14.230 6.239 -6.672 1.00 94.50 95 PHE A O 1
ATOM 762 N N . ASP A 1 96 ? 12.157 5.977 -5.846 1.00 95.19 96 ASP A N 1
ATOM 763 C CA . ASP A 1 96 ? 12.026 7.341 -5.337 1.00 95.19 96 ASP A CA 1
ATOM 764 C C . ASP A 1 96 ? 12.340 7.385 -3.834 1.00 95.19 96 ASP A C 1
ATOM 766 O O . ASP A 1 96 ? 11.503 7.081 -2.977 1.00 95.19 96 ASP A O 1
ATOM 770 N N . SER A 1 97 ? 13.572 7.787 -3.514 1.00 95.31 97 SER A N 1
ATOM 771 C CA . SER A 1 97 ? 14.046 7.911 -2.134 1.00 95.31 97 SER A CA 1
ATOM 772 C C . SER A 1 97 ? 13.293 8.979 -1.341 1.00 95.31 97 SER A C 1
ATOM 774 O O . SER A 1 97 ? 13.063 8.803 -0.143 1.00 95.31 97 SER A O 1
ATOM 776 N N . ARG A 1 98 ? 12.872 10.069 -1.992 1.00 97.19 98 ARG A N 1
ATOM 777 C CA . ARG A 1 98 ? 12.166 11.172 -1.338 1.00 97.19 98 ARG A CA 1
ATOM 778 C C . ARG A 1 98 ? 10.772 10.724 -0.921 1.00 97.19 98 ARG A C 1
ATOM 780 O O . ARG A 1 98 ? 10.375 10.952 0.223 1.00 97.19 98 ARG A O 1
ATOM 787 N N . ARG A 1 99 ? 10.062 10.035 -1.819 1.00 97.00 99 ARG A N 1
ATOM 788 C CA . ARG A 1 99 ? 8.745 9.454 -1.526 1.00 97.00 99 ARG A CA 1
ATOM 789 C C . ARG A 1 99 ? 8.825 8.380 -0.443 1.00 97.00 99 ARG A C 1
ATOM 791 O O . ARG A 1 99 ? 7.974 8.362 0.441 1.00 97.00 99 ARG A O 1
ATOM 798 N N . TYR A 1 100 ? 9.854 7.532 -0.472 1.00 98.06 100 TYR A N 1
ATOM 799 C CA . TYR A 1 100 ? 10.069 6.516 0.560 1.00 98.06 100 TYR A CA 1
ATOM 800 C C . TYR A 1 100 ? 10.237 7.133 1.956 1.00 98.06 100 TYR A C 1
ATOM 802 O O . TYR A 1 100 ? 9.561 6.718 2.895 1.00 98.06 100 TYR A O 1
ATOM 810 N N . VAL A 1 101 ? 11.100 8.147 2.098 1.00 98.19 101 VAL A N 1
ATOM 811 C CA . VAL A 1 101 ? 11.331 8.813 3.393 1.00 98.19 101 VAL A CA 1
ATOM 812 C C . VAL A 1 101 ? 10.050 9.462 3.910 1.00 98.19 101 VAL A C 1
ATOM 814 O O . VAL A 1 101 ? 9.700 9.251 5.066 1.00 98.19 101 VAL A O 1
ATOM 817 N N . PHE A 1 102 ? 9.320 10.179 3.051 1.00 98.31 102 PHE A N 1
ATOM 818 C CA . PHE A 1 102 ? 8.056 10.814 3.428 1.00 98.31 102 PHE A CA 1
ATOM 819 C C . PHE A 1 102 ? 7.029 9.803 3.958 1.00 98.31 102 PHE A C 1
ATOM 821 O O . PHE A 1 102 ? 6.510 9.968 5.060 1.00 98.31 102 PHE A O 1
ATOM 828 N N . LEU A 1 103 ? 6.772 8.727 3.206 1.00 98.06 103 LEU A N 1
ATOM 829 C CA . LEU A 1 103 ? 5.805 7.701 3.610 1.00 98.06 103 LEU A CA 1
ATOM 830 C C . LEU A 1 103 ? 6.238 6.964 4.878 1.00 98.06 103 LEU A C 1
ATOM 832 O O . LEU A 1 103 ? 5.398 6.584 5.692 1.00 98.06 103 LEU A O 1
ATOM 836 N N . LYS A 1 104 ? 7.547 6.774 5.065 1.00 98.25 104 LYS A N 1
ATOM 837 C CA . LYS A 1 104 ? 8.089 6.140 6.264 1.00 98.25 104 LYS A CA 1
ATOM 838 C C . LYS A 1 104 ? 7.825 6.992 7.502 1.00 98.25 104 LYS A C 1
ATOM 840 O O . LYS A 1 104 ? 7.312 6.458 8.480 1.00 98.25 104 LYS A O 1
ATOM 845 N N . THR A 1 105 ? 8.110 8.292 7.432 1.00 98.44 105 THR A N 1
ATOM 846 C CA . THR A 1 105 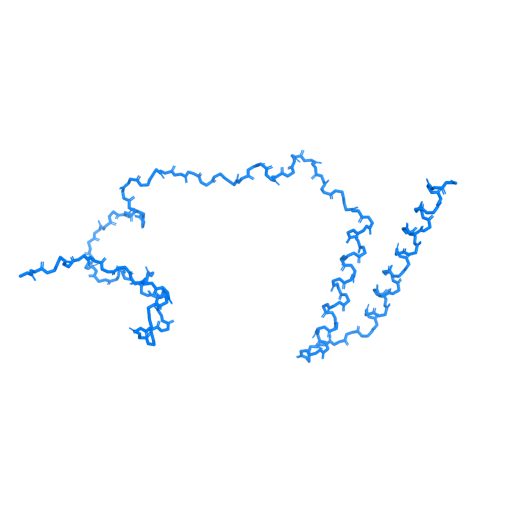? 7.826 9.234 8.521 1.00 98.44 105 THR A CA 1
ATOM 847 C C . THR A 1 105 ? 6.336 9.261 8.851 1.00 98.44 105 THR A C 1
ATOM 849 O O . THR A 1 105 ? 5.978 9.074 10.008 1.00 98.44 105 THR A O 1
ATOM 852 N N . LEU A 1 106 ? 5.473 9.377 7.837 1.00 98.00 106 LEU A N 1
ATOM 853 C CA . LEU A 1 106 ? 4.020 9.417 8.025 1.00 98.00 106 LEU A CA 1
ATOM 854 C C . LEU A 1 106 ? 3.482 8.153 8.720 1.00 98.00 106 LEU A C 1
ATOM 856 O O . LEU A 1 106 ? 2.655 8.228 9.627 1.00 98.00 106 LEU A O 1
ATOM 860 N N . LYS A 1 107 ? 3.978 6.974 8.325 1.00 97.94 107 LYS A N 1
ATOM 861 C CA . LYS A 1 107 ? 3.602 5.697 8.949 1.00 97.94 107 LYS A CA 1
ATOM 862 C C . LYS A 1 107 ? 4.054 5.626 10.409 1.00 97.94 107 LYS A C 1
ATOM 864 O O . LYS A 1 107 ? 3.317 5.127 11.258 1.00 97.94 107 LYS A O 1
ATOM 869 N N . ASP A 1 108 ? 5.270 6.082 10.695 1.00 98.00 108 ASP A N 1
ATOM 870 C CA . ASP A 1 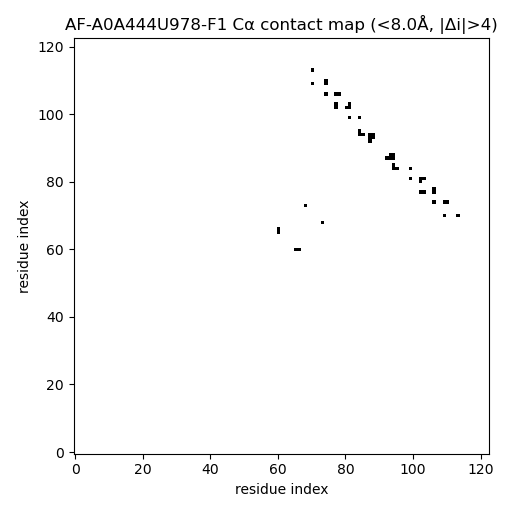108 ? 5.824 6.061 12.048 1.00 98.00 108 ASP A CA 1
ATOM 871 C C . ASP A 1 108 ? 5.070 7.043 12.969 1.00 98.00 108 ASP A C 1
ATOM 873 O O . ASP A 1 108 ? 4.772 6.688 14.110 1.00 98.00 108 ASP A O 1
ATOM 877 N N . GLU A 1 109 ? 4.684 8.221 12.465 1.00 97.25 109 GLU A N 1
ATOM 878 C CA . GLU A 1 109 ? 3.821 9.189 13.162 1.00 97.25 109 GLU A CA 1
ATOM 879 C C . GLU A 1 109 ? 2.461 8.574 13.514 1.00 97.25 109 GLU A C 1
ATOM 881 O O . GLU A 1 109 ? 2.110 8.499 14.693 1.00 97.25 109 GLU A O 1
ATOM 886 N N . LYS A 1 110 ? 1.751 8.018 12.524 1.00 95.62 110 LYS A N 1
ATOM 887 C CA . LYS A 1 110 ? 0.453 7.352 12.730 1.00 95.62 110 LYS A CA 1
ATOM 888 C C . LYS A 1 110 ? 0.532 6.195 13.725 1.00 95.62 110 LYS A C 1
ATOM 890 O O . LYS A 1 110 ? -0.330 6.034 14.587 1.00 95.62 110 LYS A O 1
ATOM 895 N N . MET A 1 111 ? 1.602 5.403 13.668 1.00 95.62 111 MET A N 1
ATOM 896 C CA . MET A 1 111 ? 1.818 4.317 14.624 1.00 95.62 111 MET A CA 1
ATOM 897 C C . MET A 1 111 ? 2.045 4.830 16.053 1.00 95.62 111 MET A C 1
ATOM 899 O O . MET A 1 111 ? 1.655 4.161 17.013 1.00 95.62 111 MET A O 1
ATOM 903 N N . GLN A 1 112 ? 2.685 5.988 16.220 1.00 95.62 112 GLN A N 1
ATOM 904 C CA . GLN A 1 112 ? 2.848 6.606 17.535 1.00 95.62 112 GLN A CA 1
ATOM 905 C C . GLN A 1 112 ? 1.537 7.180 18.071 1.00 95.62 112 GLN A C 1
ATOM 907 O O . GLN A 1 112 ? 1.281 7.032 19.265 1.00 95.62 112 GLN A O 1
ATOM 912 N N . GLU A 1 113 ? 0.720 7.808 17.226 1.00 93.81 113 GLU A N 1
ATOM 913 C CA . GLU A 1 113 ? -0.612 8.307 17.598 1.00 93.81 113 GLU A CA 1
ATOM 914 C C . GLU A 1 113 ? -1.486 7.169 18.132 1.00 93.81 113 GLU A C 1
ATOM 916 O O . GLU A 1 113 ? -1.889 7.201 19.297 1.00 93.81 113 GLU A O 1
ATOM 921 N N . LEU A 1 114 ? -1.605 6.082 17.364 1.00 92.06 114 LEU A N 1
ATOM 922 C CA . LEU A 1 114 ? -2.376 4.901 17.757 1.00 92.06 114 LEU A CA 1
ATOM 923 C C . LEU A 1 114 ? -1.904 4.308 19.099 1.00 92.06 114 LEU A C 1
ATOM 925 O O . LEU A 1 114 ? -2.704 3.855 19.918 1.00 92.06 114 LEU A O 1
ATOM 929 N N . ARG A 1 115 ? -0.588 4.289 19.357 1.00 91.06 115 ARG A N 1
ATOM 930 C CA . ARG A 1 115 ? -0.035 3.806 20.637 1.00 91.06 115 ARG A CA 1
ATOM 931 C C . ARG A 1 115 ? -0.419 4.713 21.801 1.00 91.06 115 ARG A C 1
ATOM 933 O O . ARG A 1 115 ? -0.832 4.203 22.840 1.00 91.06 115 ARG A O 1
ATOM 940 N N . LYS A 1 116 ? -0.299 6.031 21.620 1.00 92.44 116 LYS A N 1
ATOM 941 C CA . LYS A 1 116 ? -0.643 7.022 22.649 1.00 92.44 116 LYS A CA 1
ATOM 942 C C . LYS A 1 116 ? -2.121 6.946 23.010 1.00 92.44 116 LYS A C 1
ATOM 944 O O . LYS A 1 116 ? -2.461 7.034 24.186 1.00 92.44 116 LYS A O 1
ATOM 949 N N . ASP A 1 117 ? -2.995 6.757 22.030 1.00 88.62 117 ASP A N 1
ATOM 950 C CA . ASP A 1 117 ? -4.434 6.707 22.286 1.00 88.62 117 ASP A CA 1
ATOM 951 C C . ASP A 1 117 ? -4.844 5.420 23.009 1.00 88.62 117 ASP A C 1
ATOM 953 O O . ASP A 1 117 ? -5.669 5.455 23.924 1.00 88.62 117 ASP A O 1
ATOM 957 N N . ARG A 1 118 ? -4.175 4.297 22.725 1.00 85.25 118 ARG A N 1
ATOM 958 C CA . ARG A 1 118 ? -4.353 3.052 23.491 1.00 85.25 118 ARG A CA 1
ATOM 959 C C . ARG A 1 118 ? -3.894 3.166 24.945 1.00 85.25 118 ARG A C 1
ATOM 961 O O . ARG A 1 118 ? -4.528 2.574 25.814 1.00 85.25 118 ARG A O 1
ATOM 968 N N . GLU A 1 119 ? -2.822 3.906 25.211 1.00 84.12 119 GLU A N 1
ATOM 969 C CA . GLU A 1 119 ? -2.297 4.116 26.567 1.00 84.12 119 GLU A CA 1
ATOM 970 C C . GLU A 1 119 ? -3.195 5.053 27.389 1.00 84.12 119 GLU A C 1
ATOM 972 O O . GLU A 1 119 ? -3.477 4.768 28.545 1.00 84.12 119 GLU A O 1
ATOM 977 N N . LYS A 1 120 ? -3.767 6.100 26.777 1.00 78.88 120 LYS A N 1
ATOM 978 C CA . LYS A 1 120 ? -4.770 6.963 27.437 1.00 78.88 120 LYS A CA 1
ATOM 979 C C . LYS A 1 120 ? -6.071 6.235 27.795 1.00 78.88 120 LYS A C 1
ATOM 981 O O . LYS A 1 120 ? -6.796 6.690 28.674 1.00 78.88 120 LYS A O 1
ATOM 986 N N . THR A 1 121 ? -6.393 5.150 27.091 1.00 75.81 121 THR A N 1
ATOM 987 C CA . THR A 1 121 ? -7.666 4.424 27.252 1.00 75.81 121 THR A CA 1
ATOM 988 C C . THR A 1 121 ? -7.600 3.330 28.334 1.00 75.81 121 THR A C 1
ATOM 990 O O . THR A 1 121 ? -8.631 2.766 28.688 1.00 75.81 121 THR A O 1
ATOM 993 N N . ASN A 1 122 ? -6.421 3.049 28.907 1.00 58.88 122 ASN A N 1
ATOM 994 C CA . ASN A 1 122 ? -6.244 2.163 30.066 1.00 58.88 122 ASN A CA 1
ATOM 995 C C . ASN A 1 122 ? -5.587 2.942 31.225 1.00 58.88 122 ASN A C 1
ATOM 997 O O . ASN A 1 122 ? -4.358 3.007 31.257 1.00 58.88 122 ASN A O 1
ATOM 1001 N N . PRO A 1 123 ? -6.368 3.558 32.134 1.00 57.41 123 PRO A N 1
ATOM 1002 C CA . PRO A 1 123 ? -5.832 4.208 33.331 1.00 57.41 123 PRO A CA 1
ATOM 1003 C C . PRO A 1 123 ? -5.280 3.214 34.363 1.00 57.41 123 PRO A C 1
ATOM 1005 O O . PRO A 1 123 ? -5.795 2.073 34.439 1.00 57.41 123 PRO A O 1
#

pLDDT: mean 74.23, std 18.65, range [37.84, 98.44]

Sequence (123 aa):
MTSKDRPYFPSLYDNDTNDVDVWAKLFFCQSSYTSQPLIVSDPWPLGLAELRYEPLQFFCPPPGASVAWSELDEICELAIRLKEIELLKLVGGGFDSRRYVFLKTLKDEKMQELRKDREKTNP

Radius of gyration: 28.26 Å; Cα contacts (8 Å, |Δi|>4): 25; chains: 1; bounding box: 46×70×76 Å

Secondary structure (DSSP, 8-state):
-----------TT--S---TTHHHHHHHTT--S-S-------SS-BTB--------GGGSPPTT------HHHHHHHHHHHHHHHHHHHHHT----HHHHHHHHHHHHHHHHHHHHHHHHT--

Organism: Acipenser ruthenus (NCBI:txid7906)

Mean predicted aligned error: 18.53 Å